Protein AF-A0AAV4TLL2-F1 (afdb_monomer_lite)

Foldseek 3Di:
DDDDDPPPVPLPDVVLVVVLVVLVVVVVVDPDPVVVSVVVNVQSVDPVNSVVVVVVCVVVVVVPPCPPPPDPCVVVVLVVLLVVLVPPPDPVSVVSNVVSPDDD

Organism: Caerostris extrusa (NCBI:txid172846)

InterPro domains:
  IPR004172 L27 domain [PS51022] (12-67)
  IPR004172 L27 domain [SM00569] (15-70)
  IPR014775 L27 domain, C-terminal [PF02828] (17-66)

Radius of gyration: 26.77 Å; chains: 1; bounding box: 53×48×68 Å

Sequence (104 aa):
MIIGTSDIIHIHDKDIERLLVSLDQICQKVDGRQADVIFLRELLQNHSLQALVLVHNRVSTYNGHQILPAVLHSCDLSEEIITSLQSSSLPEAKELISILHKPF

Secondary structure (DSSP, 8-state):
-------------HHHHHHHHHHHHHHTT-TT-HHHHHHHHHHHH-HHHHHHHHHHHHHHHTTTT----S-S-HHHHHHHHHHHHTT---HHHHHHHHHHTS--

Structure (mmCIF, N/CA/C/O backbone):
data_AF-A0AAV4TLL2-F1
#
_entry.id   AF-A0AAV4TLL2-F1
#
loop_
_atom_site.group_PDB
_atom_site.id
_atom_site.type_symbol
_atom_site.label_atom_id
_atom_site.label_alt_id
_atom_site.label_comp_id
_atom_site.label_asym_id
_atom_site.label_entity_id
_atom_site.label_seq_id
_atom_site.pdbx_PDB_ins_code
_atom_site.Cartn_x
_atom_site.Cartn_y
_atom_site.Cartn_z
_atom_site.occupancy
_atom_site.B_iso_or_equiv
_atom_site.auth_seq_id
_atom_site.auth_comp_id
_atom_site.auth_asym_id
_atom_site.auth_atom_id
_atom_site.pdbx_PDB_model_num
ATOM 1 N N . MET A 1 1 ? -7.015 39.260 -11.852 1.00 34.06 1 MET A N 1
ATOM 2 C CA . MET A 1 1 ? -6.758 38.297 -10.764 1.00 34.06 1 MET A CA 1
ATOM 3 C C . MET A 1 1 ? -6.029 37.126 -11.397 1.00 34.06 1 MET A C 1
ATOM 5 O O . MET A 1 1 ? -6.640 36.383 -12.151 1.00 34.06 1 MET A O 1
ATOM 9 N N . ILE A 1 2 ? -4.704 37.100 -11.262 1.00 30.64 2 ILE A N 1
ATOM 10 C CA . ILE A 1 2 ? -3.838 36.115 -11.919 1.00 30.64 2 ILE A CA 1
ATOM 11 C C . ILE A 1 2 ? -3.953 34.828 -11.104 1.00 30.64 2 ILE A C 1
ATOM 13 O O . ILE A 1 2 ? -3.623 34.827 -9.921 1.00 30.64 2 ILE A O 1
ATOM 17 N N . ILE A 1 3 ? -4.505 33.779 -11.713 1.00 37.91 3 ILE A N 1
ATOM 18 C CA . ILE A 1 3 ? -4.612 32.451 -11.107 1.00 37.91 3 ILE A CA 1
ATOM 19 C C . ILE A 1 3 ? -3.192 31.892 -11.050 1.00 37.91 3 ILE A C 1
ATOM 21 O O . ILE A 1 3 ? -2.560 31.655 -12.079 1.00 37.91 3 ILE A O 1
ATOM 25 N N . GLY A 1 4 ? -2.678 31.823 -9.826 1.00 34.84 4 GLY A N 1
ATOM 26 C CA . GLY A 1 4 ? -1.339 31.375 -9.505 1.00 34.84 4 GLY A CA 1
ATOM 27 C C . GLY A 1 4 ? -1.171 29.870 -9.682 1.00 34.84 4 GLY A C 1
ATOM 28 O O . GLY A 1 4 ? -2.070 29.092 -9.383 1.00 34.84 4 GLY A O 1
ATOM 29 N N . THR A 1 5 ? 0.026 29.556 -10.171 1.00 35.88 5 THR A N 1
ATOM 30 C CA . THR A 1 5 ? 0.815 28.341 -9.954 1.00 35.88 5 THR A CA 1
ATOM 31 C C . THR A 1 5 ? 0.214 27.029 -10.455 1.00 35.88 5 THR A C 1
ATOM 33 O O . THR A 1 5 ? -0.355 26.222 -9.727 1.00 35.88 5 THR A O 1
ATOM 36 N N . SER A 1 6 ? 0.505 26.748 -11.730 1.00 37.75 6 SER A N 1
ATOM 37 C CA . SER A 1 6 ? 0.870 25.398 -12.162 1.00 37.75 6 SER A CA 1
ATOM 38 C C . SER A 1 6 ? 2.083 24.942 -11.347 1.00 37.75 6 SER A C 1
ATOM 40 O O . SER A 1 6 ? 3.221 25.033 -11.807 1.00 37.75 6 SER A O 1
ATOM 42 N N . ASP A 1 7 ? 1.848 24.497 -10.116 1.00 37.03 7 ASP A N 1
ATOM 43 C CA . ASP A 1 7 ? 2.823 23.730 -9.359 1.00 37.03 7 ASP A CA 1
ATOM 44 C C . ASP A 1 7 ? 2.944 22.383 -10.067 1.00 37.03 7 ASP A C 1
ATOM 46 O O . ASP A 1 7 ? 2.229 21.420 -9.786 1.00 37.03 7 ASP A O 1
ATOM 50 N N . ILE A 1 8 ? 3.822 22.349 -11.072 1.00 40.38 8 ILE A N 1
ATOM 51 C CA . ILE A 1 8 ? 4.387 21.118 -11.604 1.00 40.38 8 ILE A CA 1
ATOM 52 C C . ILE A 1 8 ? 5.033 20.468 -10.390 1.00 40.38 8 ILE A C 1
ATOM 54 O O . ILE A 1 8 ? 6.127 20.854 -9.978 1.00 40.38 8 ILE A O 1
ATOM 58 N N . ILE A 1 9 ? 4.306 19.547 -9.758 1.00 40.53 9 ILE A N 1
ATOM 59 C CA . ILE A 1 9 ? 4.838 18.698 -8.705 1.00 40.53 9 ILE A CA 1
ATOM 60 C C . ILE A 1 9 ? 6.036 18.020 -9.354 1.00 40.53 9 ILE A C 1
ATOM 62 O O . ILE A 1 9 ? 5.892 17.153 -10.214 1.00 40.53 9 ILE A O 1
ATOM 66 N N . HIS A 1 10 ? 7.226 18.495 -9.010 1.00 45.81 10 HIS A N 1
ATOM 67 C CA . HIS A 1 10 ? 8.463 17.901 -9.462 1.00 45.81 10 HIS A CA 1
ATOM 68 C C . HIS A 1 10 ? 8.580 16.593 -8.681 1.00 45.81 10 HIS A C 1
ATOM 70 O O . HIS A 1 10 ? 9.055 16.562 -7.545 1.00 45.81 10 HIS A O 1
ATOM 76 N N . ILE A 1 11 ? 8.024 15.524 -9.253 1.00 53.12 11 ILE A N 1
ATOM 77 C CA . ILE A 1 11 ? 8.057 14.167 -8.710 1.00 53.12 11 ILE A CA 1
ATOM 78 C C . ILE A 1 11 ? 9.494 13.659 -8.886 1.00 53.12 11 ILE A C 1
ATOM 80 O O . ILE A 1 11 ? 9.814 12.909 -9.800 1.00 53.12 11 ILE A O 1
ATOM 84 N N . HIS A 1 12 ? 10.396 14.153 -8.039 1.00 56.41 12 HIS A N 1
ATOM 85 C CA . HIS A 1 12 ? 11.780 13.701 -7.964 1.00 56.41 12 HIS A CA 1
ATOM 86 C C . HIS A 1 12 ? 11.843 12.435 -7.112 1.00 56.41 12 HIS A C 1
ATOM 88 O O . HIS A 1 12 ? 12.133 12.477 -5.914 1.00 56.41 12 HIS A O 1
ATOM 94 N N . ASP A 1 13 ? 11.533 11.299 -7.730 1.00 68.38 13 ASP A N 1
ATOM 95 C CA . ASP A 1 13 ? 11.796 9.994 -7.137 1.00 68.38 13 ASP A CA 1
ATOM 96 C C . ASP A 1 13 ? 13.262 9.604 -7.413 1.00 68.38 13 ASP A C 1
ATOM 98 O O . ASP A 1 13 ? 13.682 9.438 -8.562 1.00 68.38 13 ASP A O 1
ATOM 102 N N . LYS A 1 14 ? 14.057 9.478 -6.342 1.00 75.75 14 LYS A N 1
ATOM 103 C CA . LYS A 1 14 ? 15.488 9.129 -6.418 1.00 75.75 14 LYS A CA 1
ATOM 104 C C . LYS A 1 14 ? 15.726 7.770 -7.078 1.00 75.75 14 LYS A C 1
ATOM 106 O O . LYS A 1 14 ? 16.816 7.541 -7.601 1.00 75.75 14 LYS A O 1
ATOM 111 N N . ASP A 1 15 ? 14.751 6.868 -7.054 1.00 78.88 15 ASP A N 1
ATOM 112 C CA . ASP A 1 15 ? 14.872 5.553 -7.673 1.00 78.88 15 ASP A CA 1
ATOM 113 C C . ASP A 1 15 ? 14.664 5.632 -9.190 1.00 78.88 15 ASP A C 1
ATOM 115 O O . ASP A 1 15 ? 15.416 4.998 -9.930 1.00 78.88 15 ASP A O 1
ATOM 119 N N . ILE A 1 16 ? 13.760 6.492 -9.676 1.00 83.81 16 ILE A N 1
ATOM 120 C CA . ILE A 1 16 ? 13.647 6.802 -11.115 1.00 83.81 16 ILE A CA 1
ATOM 121 C C . ILE A 1 16 ? 14.938 7.455 -11.630 1.00 83.81 16 ILE A C 1
ATOM 123 O O . ILE A 1 16 ? 15.436 7.082 -12.692 1.00 83.81 16 ILE A O 1
ATOM 127 N N . GLU A 1 17 ? 15.523 8.388 -10.875 1.00 84.50 17 GLU A N 1
ATOM 128 C CA . GLU A 1 17 ? 16.804 9.007 -11.248 1.00 84.50 17 GLU A CA 1
ATOM 129 C C . GLU A 1 17 ? 17.936 7.976 -11.328 1.00 84.50 17 GLU A C 1
ATOM 131 O O . GLU A 1 17 ? 18.700 7.965 -12.295 1.00 84.50 17 GLU A O 1
ATOM 136 N N . ARG A 1 18 ? 18.018 7.053 -10.361 1.00 87.12 18 ARG A N 1
ATOM 137 C CA . ARG A 1 18 ? 18.976 5.935 -10.408 1.00 87.12 18 ARG A CA 1
ATOM 138 C C . ARG A 1 18 ? 18.753 5.036 -11.622 1.00 87.12 18 ARG A C 1
ATOM 140 O O . ARG A 1 18 ? 19.732 4.593 -12.226 1.00 87.12 18 ARG A O 1
ATOM 147 N N . LEU A 1 19 ? 17.499 4.768 -11.989 1.00 87.00 19 LEU A N 1
ATOM 148 C CA . LEU A 1 19 ? 17.165 3.971 -13.171 1.00 87.00 19 LEU A CA 1
ATOM 149 C C . LEU A 1 19 ? 17.586 4.675 -14.466 1.00 87.00 19 LEU A C 1
ATOM 151 O O . LEU A 1 19 ? 18.177 4.031 -15.330 1.00 87.00 19 LEU A O 1
ATOM 155 N N . LEU A 1 20 ? 17.373 5.989 -14.575 1.00 87.00 20 LEU A N 1
ATOM 156 C CA . LEU A 1 20 ? 17.829 6.788 -15.718 1.00 87.00 20 LEU A CA 1
ATOM 157 C C . LEU A 1 20 ? 19.361 6.792 -15.840 1.00 87.00 20 LEU A C 1
ATOM 159 O O . LEU A 1 20 ? 19.891 6.564 -16.926 1.00 87.00 20 LEU A O 1
ATOM 163 N N . VAL A 1 21 ? 20.078 6.962 -14.726 1.00 87.94 21 VAL A N 1
ATOM 164 C CA . VAL A 1 21 ? 21.550 6.879 -14.702 1.00 87.94 21 VAL A CA 1
ATOM 165 C C . VAL A 1 21 ? 22.037 5.479 -15.095 1.00 87.94 21 VAL A C 1
ATOM 167 O O . VAL A 1 21 ? 23.016 5.342 -15.828 1.00 87.94 21 VAL A O 1
ATOM 170 N N . SER A 1 22 ? 21.353 4.428 -14.640 1.00 87.94 22 SER A N 1
ATOM 171 C CA . SER A 1 22 ? 21.692 3.040 -14.987 1.00 87.94 22 SER A CA 1
ATOM 172 C C . SER A 1 22 ? 21.456 2.756 -16.469 1.00 87.94 22 SER A C 1
ATOM 174 O O . SER A 1 22 ? 22.269 2.085 -17.106 1.00 87.94 22 SER A O 1
ATOM 176 N N . LEU A 1 23 ? 20.378 3.305 -17.035 1.00 86.19 23 LEU A N 1
ATOM 177 C CA . LEU A 1 23 ? 20.094 3.222 -18.461 1.00 86.19 23 LEU A CA 1
ATOM 178 C C . LEU A 1 23 ? 21.238 3.852 -19.266 1.00 86.19 23 LEU A C 1
ATOM 180 O O . LEU A 1 23 ? 21.761 3.201 -20.168 1.00 86.19 23 LEU A O 1
ATOM 184 N N . ASP A 1 24 ? 21.710 5.041 -18.883 1.00 84.75 24 ASP A N 1
ATOM 185 C CA . ASP A 1 24 ? 22.838 5.714 -19.545 1.00 84.75 24 ASP A CA 1
ATOM 186 C C . ASP A 1 24 ? 24.138 4.907 -19.513 1.00 84.75 24 ASP A C 1
ATOM 188 O O . ASP A 1 24 ? 24.864 4.840 -20.508 1.00 84.75 24 ASP A O 1
ATOM 192 N N . GLN A 1 25 ? 24.412 4.224 -18.404 1.00 85.50 25 GLN A N 1
ATOM 193 C CA . GLN A 1 25 ? 25.583 3.355 -18.283 1.00 85.50 25 GLN A CA 1
ATOM 194 C C . GLN A 1 25 ? 25.496 2.106 -19.170 1.00 85.50 25 GLN A C 1
ATOM 196 O O . GLN A 1 25 ? 26.522 1.622 -19.650 1.00 85.50 25 GLN A O 1
ATOM 201 N N . ILE A 1 26 ? 24.294 1.567 -19.384 1.00 83.75 26 ILE A N 1
ATOM 202 C CA . ILE A 1 26 ? 24.070 0.394 -20.242 1.00 83.75 26 ILE A CA 1
ATOM 203 C C . ILE A 1 26 ? 24.191 0.782 -21.718 1.00 83.75 26 ILE A C 1
ATOM 205 O O . ILE A 1 26 ? 24.794 0.038 -22.493 1.00 83.75 26 ILE A O 1
ATOM 209 N N . CYS A 1 27 ? 23.709 1.969 -22.093 1.00 80.25 27 CYS A N 1
ATOM 210 C CA . CYS A 1 27 ? 23.827 2.496 -23.456 1.00 80.25 27 CYS A CA 1
ATOM 211 C C . CYS A 1 27 ? 25.279 2.594 -23.929 1.00 80.25 27 CYS A C 1
ATOM 213 O O . CYS A 1 27 ? 25.559 2.377 -25.100 1.00 80.25 27 CYS A O 1
ATOM 215 N N . GLN A 1 28 ? 26.208 2.887 -23.016 1.00 75.56 28 GLN A N 1
ATOM 216 C CA . GLN A 1 28 ? 27.639 2.965 -23.323 1.00 75.56 28 GLN A CA 1
ATOM 217 C C . GLN A 1 28 ? 28.299 1.594 -23.535 1.00 75.56 28 GLN A C 1
ATOM 219 O O . GLN A 1 28 ? 29.422 1.529 -24.027 1.00 75.56 28 GLN A O 1
ATOM 224 N N . LYS A 1 29 ? 27.644 0.502 -23.123 1.00 76.50 29 LYS A N 1
ATOM 225 C CA . LYS A 1 29 ? 28.223 -0.852 -23.100 1.00 76.50 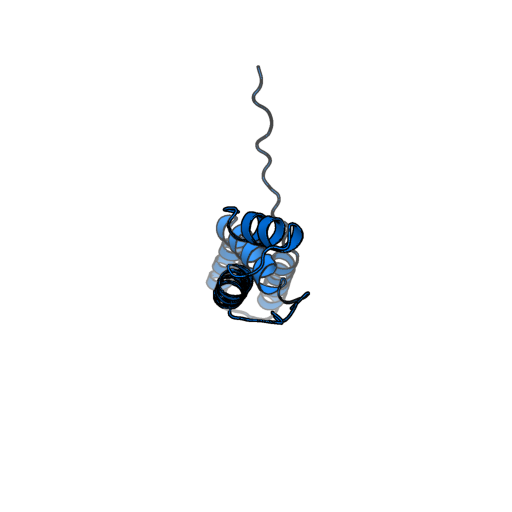29 LYS A CA 1
ATOM 226 C C . LYS A 1 29 ? 27.599 -1.809 -24.109 1.00 76.50 29 LYS A C 1
ATOM 228 O O . LYS A 1 29 ? 28.169 -2.871 -24.346 1.00 76.50 29 LYS A O 1
ATOM 233 N N . VAL A 1 30 ? 26.431 -1.481 -24.659 1.00 73.44 30 VAL A N 1
ATOM 234 C CA . VAL A 1 30 ? 25.665 -2.377 -25.531 1.00 73.44 30 VAL A CA 1
ATOM 235 C C . VAL A 1 30 ? 25.418 -1.701 -26.874 1.00 73.44 30 VAL A C 1
ATOM 237 O O . VAL A 1 30 ? 24.551 -0.838 -26.995 1.00 73.44 30 VAL A O 1
ATOM 240 N N . ASP A 1 31 ? 26.145 -2.138 -27.899 1.00 66.50 31 ASP A N 1
ATOM 241 C CA . ASP A 1 31 ? 25.842 -1.779 -29.283 1.00 66.50 31 ASP A CA 1
ATOM 242 C C . ASP A 1 31 ? 24.602 -2.551 -29.764 1.00 66.50 31 ASP A C 1
ATOM 244 O O . ASP A 1 31 ? 24.557 -3.781 -29.708 1.00 66.50 31 ASP A O 1
ATOM 248 N N . GLY A 1 32 ? 23.584 -1.830 -30.252 1.00 63.78 32 GLY A N 1
ATOM 249 C CA . GLY A 1 32 ? 22.532 -2.423 -31.093 1.00 63.78 32 GLY A CA 1
ATOM 250 C C . GLY A 1 32 ? 21.073 -2.315 -30.638 1.00 63.78 32 GLY A C 1
ATOM 251 O O . GLY A 1 32 ? 20.223 -2.938 -31.269 1.00 63.78 32 GLY A O 1
ATOM 252 N N . ARG A 1 33 ? 20.726 -1.541 -29.599 1.00 75.25 33 ARG A N 1
ATOM 253 C CA . ARG A 1 33 ? 19.317 -1.386 -29.156 1.00 75.25 33 ARG A CA 1
ATOM 254 C C . ARG A 1 33 ? 18.917 0.057 -28.840 1.00 75.25 33 ARG A C 1
ATOM 256 O O . ARG A 1 33 ? 18.276 0.330 -27.831 1.00 75.25 33 ARG A O 1
ATOM 263 N N . GLN A 1 34 ? 19.286 1.000 -29.711 1.00 79.81 34 GLN A N 1
ATOM 264 C CA . GLN A 1 34 ? 18.946 2.418 -29.511 1.00 79.81 34 GLN A CA 1
ATOM 265 C C . GLN A 1 34 ? 17.434 2.665 -29.403 1.00 79.81 34 GLN A C 1
ATOM 267 O O . GLN A 1 34 ? 17.019 3.502 -28.610 1.00 79.81 34 GLN A O 1
ATOM 272 N N . ALA A 1 35 ? 16.611 1.918 -30.146 1.00 83.56 35 ALA A N 1
ATOM 273 C CA . ALA A 1 35 ? 15.156 2.032 -30.056 1.00 83.56 35 ALA A CA 1
ATOM 274 C C . ALA A 1 35 ? 14.635 1.684 -28.650 1.00 83.56 35 ALA A C 1
ATOM 276 O O . ALA A 1 35 ? 13.843 2.437 -28.089 1.00 83.56 35 ALA A O 1
ATOM 277 N N . ASP A 1 36 ? 15.140 0.604 -28.047 1.00 84.81 36 ASP A N 1
ATOM 278 C CA . ASP A 1 36 ? 14.749 0.186 -26.696 1.00 84.81 36 ASP A CA 1
ATOM 279 C C . ASP A 1 36 ? 15.215 1.196 -25.644 1.00 84.81 36 ASP A C 1
ATOM 281 O O . ASP A 1 36 ? 14.502 1.482 -24.688 1.00 84.81 36 ASP A O 1
ATOM 285 N N . VAL A 1 37 ? 16.402 1.775 -25.834 1.00 85.12 37 VAL A N 1
ATOM 286 C CA . VAL A 1 37 ? 16.935 2.833 -24.968 1.00 85.12 37 VAL A CA 1
ATOM 287 C C . VAL A 1 37 ? 16.052 4.074 -25.003 1.00 85.12 37 VAL A C 1
ATOM 289 O O . VAL A 1 37 ? 15.721 4.617 -23.950 1.00 85.12 37 VAL A O 1
ATOM 292 N N . ILE A 1 38 ? 15.681 4.527 -26.203 1.00 87.12 38 ILE A N 1
ATOM 293 C CA . ILE A 1 38 ? 14.814 5.694 -26.384 1.00 87.12 38 ILE A CA 1
ATOM 294 C C . ILE A 1 38 ? 13.463 5.421 -25.726 1.00 87.12 38 ILE A C 1
ATOM 296 O O . ILE A 1 38 ? 13.020 6.218 -24.902 1.00 87.12 38 ILE A O 1
ATOM 300 N N . PHE A 1 39 ? 12.874 4.255 -25.995 1.00 89.81 39 PHE A N 1
ATOM 301 C CA . PHE A 1 39 ? 11.615 3.840 -25.387 1.00 89.81 39 PHE A CA 1
ATOM 302 C C . PHE A 1 39 ? 11.684 3.820 -23.852 1.00 89.81 39 PHE A C 1
ATOM 304 O O . PHE A 1 39 ? 10.828 4.398 -23.185 1.00 89.81 39 PHE A O 1
ATOM 311 N N . LEU A 1 40 ? 12.711 3.194 -23.270 1.00 89.12 40 LEU A N 1
ATOM 312 C CA . LEU A 1 40 ? 12.874 3.119 -21.815 1.00 89.12 40 LEU A CA 1
ATOM 313 C C . LEU A 1 40 ? 13.101 4.498 -21.194 1.00 89.12 40 LEU A C 1
ATOM 315 O O . LEU A 1 40 ? 12.593 4.772 -20.107 1.00 89.12 40 LEU A O 1
ATOM 319 N N . ARG A 1 41 ? 13.831 5.380 -21.879 1.00 88.56 41 ARG A N 1
ATOM 320 C CA . ARG A 1 41 ? 14.052 6.755 -21.428 1.00 88.56 41 ARG A CA 1
ATOM 321 C C . ARG A 1 41 ? 12.747 7.547 -21.422 1.00 88.56 41 ARG A C 1
ATOM 323 O O . ARG A 1 41 ? 12.445 8.175 -20.412 1.00 88.56 41 ARG A O 1
ATOM 330 N N . GLU A 1 42 ? 11.962 7.481 -22.494 1.00 91.00 42 GLU A N 1
ATOM 331 C CA . GLU A 1 42 ? 10.648 8.134 -22.575 1.00 91.00 42 GLU A CA 1
ATOM 332 C C . GLU A 1 42 ? 9.678 7.588 -21.522 1.00 91.00 42 GLU A C 1
ATOM 334 O O . GLU A 1 42 ? 8.981 8.353 -20.855 1.00 91.00 42 GLU A O 1
ATOM 339 N N . LEU A 1 43 ? 9.677 6.269 -21.318 1.00 90.25 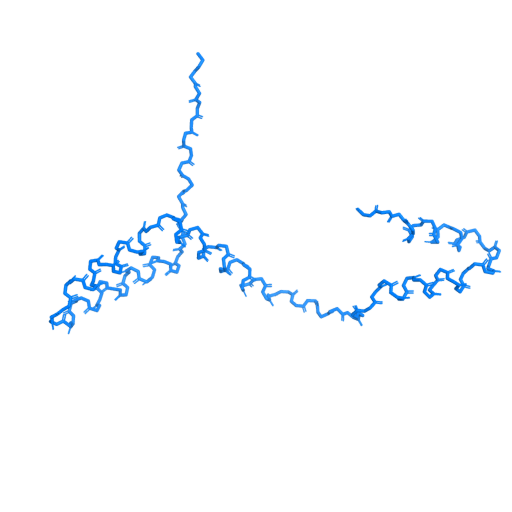43 LEU A N 1
ATOM 340 C CA . LEU A 1 43 ? 8.860 5.610 -20.307 1.00 90.25 43 LEU A CA 1
ATOM 341 C C . LEU A 1 43 ? 9.226 6.083 -18.893 1.00 90.25 43 LEU A C 1
ATOM 343 O O . LEU A 1 43 ? 8.341 6.472 -18.136 1.00 90.25 43 LEU A O 1
ATOM 347 N N . LEU A 1 44 ? 10.514 6.106 -18.541 1.00 87.31 44 LEU A N 1
ATOM 348 C CA . LEU A 1 44 ? 10.988 6.558 -17.224 1.00 87.31 44 LEU A CA 1
ATOM 349 C C . LEU A 1 44 ? 10.814 8.070 -17.009 1.00 87.31 44 LEU A C 1
ATOM 351 O O . LEU A 1 44 ? 10.688 8.520 -15.870 1.00 87.31 44 LEU A O 1
ATOM 355 N N .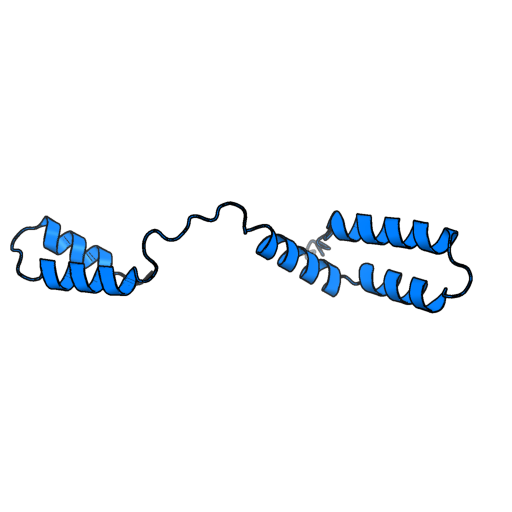 GLN A 1 45 ? 10.787 8.860 -18.084 1.00 88.06 45 GLN A N 1
ATOM 356 C CA . GLN A 1 45 ? 10.487 10.295 -18.048 1.00 88.06 45 GLN A CA 1
ATOM 357 C C . GLN A 1 45 ? 8.978 10.595 -18.042 1.00 88.06 45 GLN A C 1
ATOM 359 O O . GLN A 1 45 ? 8.581 11.742 -17.841 1.00 88.06 45 GLN A O 1
ATOM 364 N N . ASN A 1 46 ? 8.123 9.586 -18.227 1.00 91.81 46 ASN A N 1
ATOM 365 C CA . ASN A 1 46 ? 6.680 9.762 -18.212 1.00 91.81 46 ASN A CA 1
ATOM 366 C C . ASN A 1 46 ? 6.180 10.135 -16.806 1.00 91.81 46 ASN A C 1
ATOM 368 O O . ASN A 1 46 ? 6.272 9.345 -15.865 1.00 91.81 46 ASN A O 1
ATOM 372 N N . HIS A 1 47 ? 5.565 11.313 -16.677 1.00 86.50 47 HIS A N 1
ATOM 373 C CA . HIS A 1 47 ? 5.050 11.814 -15.398 1.00 86.50 47 HIS A CA 1
ATOM 374 C C . HIS A 1 47 ? 4.014 10.897 -14.732 1.00 86.50 47 HIS A C 1
ATOM 376 O O . HIS A 1 47 ? 3.984 10.804 -13.506 1.00 86.50 47 HIS A O 1
ATOM 382 N N . SER A 1 48 ? 3.184 10.197 -15.513 1.00 87.88 48 SER A N 1
ATOM 383 C CA . SER A 1 48 ? 2.179 9.279 -14.958 1.00 87.88 48 SER A CA 1
ATOM 384 C C . SER A 1 48 ? 2.844 8.054 -14.337 1.00 87.88 48 SER A C 1
ATOM 386 O O . SER A 1 48 ? 2.449 7.617 -13.256 1.00 87.88 48 SER A O 1
ATOM 388 N N . LEU A 1 49 ? 3.890 7.529 -14.984 1.00 87.75 49 LEU A N 1
ATOM 389 C CA . LEU A 1 49 ? 4.674 6.431 -14.427 1.00 87.75 49 LEU A CA 1
ATOM 390 C C . LEU A 1 49 ? 5.435 6.872 -13.177 1.00 87.75 49 LEU A C 1
ATOM 392 O O . LEU A 1 49 ? 5.411 6.162 -12.179 1.00 87.75 49 LEU A O 1
ATOM 396 N N . GLN A 1 50 ? 6.070 8.043 -13.203 1.00 86.56 50 GLN A N 1
ATOM 397 C CA . GLN A 1 50 ? 6.792 8.574 -12.043 1.00 86.56 50 GLN A CA 1
ATOM 398 C C . GLN A 1 50 ? 5.873 8.753 -10.833 1.00 86.56 50 GLN A C 1
ATOM 400 O O . GLN A 1 50 ? 6.229 8.357 -9.724 1.00 86.56 50 GLN A O 1
ATOM 405 N N . ALA A 1 51 ? 4.666 9.287 -11.045 1.00 84.81 51 ALA A N 1
ATOM 406 C CA . ALA A 1 51 ? 3.659 9.403 -9.997 1.00 84.81 51 ALA A CA 1
ATOM 407 C C . ALA A 1 51 ? 3.260 8.032 -9.433 1.00 84.81 51 ALA A C 1
ATOM 409 O O . ALA A 1 51 ? 3.202 7.857 -8.214 1.00 84.81 51 ALA A O 1
ATOM 410 N N . LEU A 1 52 ? 3.029 7.048 -10.308 1.00 87.25 52 LEU A N 1
ATOM 411 C CA . LEU A 1 52 ? 2.687 5.688 -9.901 1.00 87.25 52 LEU A CA 1
ATOM 412 C C . LEU A 1 52 ? 3.819 5.026 -9.108 1.00 87.25 52 LEU A C 1
ATOM 414 O O . LEU A 1 52 ? 3.559 4.433 -8.065 1.00 87.25 52 LEU A O 1
ATOM 418 N N . VAL A 1 53 ? 5.062 5.147 -9.575 1.00 85.75 53 VAL A N 1
ATOM 419 C CA . VAL A 1 53 ? 6.245 4.589 -8.908 1.00 85.75 53 VAL A CA 1
ATOM 420 C C . VAL A 1 53 ? 6.443 5.234 -7.541 1.00 85.75 53 VAL A C 1
ATOM 422 O O . VAL A 1 53 ? 6.661 4.510 -6.576 1.00 85.75 53 VAL A O 1
ATOM 425 N N . LEU A 1 54 ? 6.253 6.550 -7.411 1.00 83.06 54 LEU A N 1
ATOM 426 C CA . LEU A 1 54 ? 6.327 7.228 -6.117 1.00 83.06 54 LEU A CA 1
ATOM 427 C C . LEU A 1 54 ? 5.269 6.705 -5.135 1.00 83.06 54 LEU A C 1
ATOM 429 O O . LEU A 1 54 ? 5.584 6.421 -3.977 1.00 83.06 54 LEU A O 1
ATOM 433 N N . VAL A 1 55 ? 4.015 6.551 -5.576 1.00 84.06 55 VAL A N 1
ATOM 434 C CA . VAL A 1 55 ? 2.939 6.001 -4.731 1.00 84.06 55 VAL A CA 1
ATOM 435 C C . VAL A 1 55 ? 3.237 4.551 -4.363 1.00 84.06 55 VAL A C 1
ATOM 437 O O . VAL A 1 55 ? 3.145 4.186 -3.193 1.00 84.06 55 VAL A O 1
ATOM 440 N N . HIS A 1 56 ? 3.646 3.739 -5.334 1.00 83.94 56 HIS A N 1
ATOM 441 C CA . HIS A 1 56 ? 4.007 2.344 -5.125 1.00 83.94 56 HIS A CA 1
ATOM 442 C C . HIS A 1 56 ? 5.157 2.206 -4.128 1.00 83.94 56 HIS A C 1
ATOM 444 O O . HIS A 1 56 ? 5.060 1.419 -3.189 1.00 83.94 56 HIS A O 1
ATOM 450 N N . ASN A 1 57 ? 6.223 2.986 -4.297 1.00 80.88 57 ASN A N 1
ATOM 451 C CA . ASN A 1 57 ? 7.370 2.990 -3.402 1.00 80.88 57 ASN A CA 1
ATOM 452 C C . ASN A 1 57 ? 6.944 3.433 -2.014 1.00 80.88 57 ASN A C 1
ATOM 454 O O . ASN A 1 57 ? 7.299 2.779 -1.041 1.00 80.88 57 ASN A O 1
ATOM 458 N N . ARG A 1 58 ? 6.119 4.475 -1.897 1.00 78.75 58 ARG A N 1
ATOM 459 C CA . ARG A 1 58 ? 5.599 4.924 -0.606 1.00 78.75 58 ARG A CA 1
ATOM 460 C C . ARG A 1 58 ? 4.761 3.848 0.083 1.00 78.75 58 ARG A C 1
ATOM 462 O O . ARG A 1 58 ? 4.961 3.633 1.268 1.00 78.75 58 ARG A O 1
ATOM 469 N N . VAL A 1 59 ? 3.881 3.150 -0.633 1.00 80.50 59 VAL A N 1
ATOM 470 C CA . VAL A 1 59 ? 3.060 2.058 -0.077 1.00 80.50 59 VAL A CA 1
ATOM 471 C C . VAL A 1 59 ? 3.920 0.840 0.279 1.00 80.50 59 VAL A C 1
ATOM 473 O O . VAL A 1 59 ? 3.777 0.283 1.361 1.00 80.50 59 VAL A O 1
ATOM 476 N N . SER A 1 60 ? 4.860 0.462 -0.586 1.00 74.12 60 SER A N 1
ATOM 477 C CA . SER A 1 60 ? 5.708 -0.728 -0.417 1.00 74.12 60 SER A CA 1
ATOM 478 C C . SER A 1 60 ? 6.799 -0.545 0.642 1.00 74.12 60 SER A C 1
ATOM 480 O O . SER A 1 60 ? 7.151 -1.489 1.347 1.00 74.12 60 SER A O 1
ATOM 482 N N . THR A 1 61 ? 7.347 0.668 0.772 1.00 67.00 61 THR A N 1
ATOM 483 C CA . THR A 1 61 ? 8.308 1.027 1.834 1.00 67.00 61 THR A CA 1
ATOM 484 C C . THR A 1 61 ? 7.615 1.332 3.157 1.00 67.00 61 THR A C 1
ATOM 486 O O . THR A 1 61 ? 8.233 1.180 4.212 1.00 67.00 61 THR A O 1
ATOM 489 N N . TYR A 1 62 ? 6.307 1.615 3.145 1.00 64.19 62 TYR A N 1
ATOM 490 C CA . TYR A 1 62 ? 5.448 1.557 4.332 1.00 64.19 62 TYR A CA 1
ATOM 491 C C . TYR A 1 62 ? 5.188 0.105 4.795 1.00 64.19 62 TYR A C 1
ATOM 493 O O . TYR A 1 62 ? 4.120 -0.239 5.277 1.00 64.19 62 TYR A O 1
ATOM 501 N N . ASN A 1 63 ? 6.205 -0.753 4.702 1.00 57.44 63 ASN A N 1
ATOM 502 C CA . ASN A 1 63 ? 6.317 -2.008 5.446 1.00 57.44 63 ASN A CA 1
ATOM 503 C C . ASN A 1 63 ? 7.083 -1.820 6.777 1.00 57.44 63 ASN A C 1
ATOM 505 O O . ASN A 1 63 ? 7.276 -2.774 7.523 1.00 57.44 63 ASN A O 1
ATOM 509 N N . GLY A 1 64 ? 7.556 -0.601 7.077 1.00 52.53 64 GLY A N 1
ATOM 510 C CA . GLY A 1 64 ? 8.607 -0.337 8.074 1.00 52.53 64 GLY A CA 1
ATOM 511 C C . GLY A 1 64 ? 8.183 0.038 9.497 1.00 52.53 64 GLY A C 1
ATOM 512 O O . GLY A 1 64 ? 9.046 0.245 10.338 1.00 52.53 64 GLY A O 1
ATOM 513 N N . HIS A 1 65 ? 6.891 0.095 9.801 1.00 53.94 65 HIS A N 1
ATOM 514 C CA . HIS A 1 65 ? 6.421 -0.062 11.179 1.00 53.94 65 HIS A CA 1
ATOM 515 C C . HIS A 1 65 ? 5.298 -1.082 11.140 1.00 53.94 65 HIS A C 1
ATOM 517 O O . HIS A 1 65 ? 4.145 -0.736 11.383 1.00 53.94 65 HIS A O 1
ATOM 523 N N . GLN A 1 66 ? 5.625 -2.322 10.753 1.00 56.59 66 GLN A N 1
ATOM 524 C CA . GLN A 1 66 ? 4.753 -3.477 10.956 1.00 56.59 66 GLN A CA 1
ATOM 525 C C . GLN A 1 66 ? 4.468 -3.605 12.459 1.00 56.59 66 GLN A C 1
ATOM 527 O O . GLN A 1 66 ? 5.065 -4.404 13.175 1.00 56.59 66 GLN A O 1
ATOM 532 N N . ILE A 1 67 ? 3.548 -2.777 12.949 1.00 60.09 67 ILE A N 1
ATOM 533 C CA . ILE A 1 67 ? 2.751 -3.063 14.121 1.00 60.09 67 ILE A CA 1
ATOM 534 C C . ILE A 1 67 ? 1.949 -4.272 13.674 1.00 60.09 67 ILE A C 1
ATOM 536 O O . ILE A 1 67 ? 0.942 -4.151 12.978 1.00 60.09 67 ILE A O 1
ATOM 540 N N . LEU A 1 68 ? 2.484 -5.453 13.973 1.00 68.44 68 LEU A N 1
ATOM 541 C CA . LEU A 1 68 ? 1.726 -6.679 13.852 1.00 68.44 68 LEU A CA 1
ATOM 542 C C . LEU A 1 68 ? 0.441 -6.449 14.647 1.00 68.44 68 LEU A C 1
ATOM 544 O O . LEU A 1 68 ? 0.527 -6.087 15.827 1.00 68.44 68 LEU A O 1
ATOM 548 N N . PRO A 1 69 ? -0.736 -6.572 14.016 1.00 71.62 69 PRO A N 1
ATOM 549 C CA . PRO A 1 69 ? -1.975 -6.422 14.746 1.00 71.62 69 PRO A CA 1
ATOM 550 C C . PRO A 1 69 ? -1.963 -7.465 15.863 1.00 71.62 69 PRO A C 1
ATOM 552 O O . PRO A 1 69 ? -1.887 -8.663 15.596 1.00 71.62 69 PRO A O 1
ATOM 555 N N . ALA A 1 70 ? -2.005 -7.009 17.118 1.00 75.38 70 ALA A N 1
ATOM 556 C CA . ALA A 1 70 ? -2.081 -7.908 18.269 1.00 75.38 70 ALA A CA 1
ATOM 557 C C . ALA A 1 70 ? -3.337 -8.794 18.192 1.00 75.38 70 ALA A C 1
ATOM 559 O O . ALA A 1 70 ? -3.352 -9.907 18.708 1.00 75.38 70 ALA A O 1
ATOM 560 N N . VAL A 1 71 ? -4.376 -8.295 17.512 1.00 76.56 71 VAL A N 1
ATOM 561 C CA . VAL A 1 71 ? -5.632 -8.988 17.242 1.00 76.56 71 VAL A CA 1
ATOM 562 C C . VAL A 1 71 ? -6.065 -8.670 15.809 1.00 76.56 71 VAL A C 1
ATOM 564 O O . VAL A 1 71 ? -6.202 -7.504 15.447 1.00 76.56 71 VAL A O 1
ATOM 567 N N . LEU A 1 72 ? -6.283 -9.707 14.996 1.00 77.88 72 LEU A N 1
ATOM 568 C CA . LEU A 1 72 ? -6.757 -9.594 13.606 1.00 77.88 72 LEU A CA 1
ATOM 569 C C . LEU A 1 72 ? -8.273 -9.334 13.509 1.00 77.88 72 LEU A C 1
ATOM 571 O O . LEU A 1 72 ? -8.745 -8.806 12.508 1.00 77.88 72 LEU A O 1
ATOM 575 N N . HIS A 1 73 ? -9.015 -9.677 14.563 1.00 83.56 73 HIS A N 1
ATOM 576 C CA . HIS A 1 73 ? -10.478 -9.625 14.656 1.00 83.56 73 HIS A CA 1
ATOM 577 C C . HIS A 1 73 ? -10.938 -8.619 15.722 1.00 83.56 73 HIS A C 1
ATOM 579 O O . HIS A 1 73 ? -11.710 -8.942 16.622 1.00 83.56 73 HIS A O 1
ATOM 585 N N . SER A 1 74 ? -10.411 -7.393 15.676 1.00 84.00 74 SER A N 1
ATOM 586 C CA . SER A 1 74 ? -10.709 -6.364 16.685 1.00 84.00 74 SER A CA 1
ATOM 587 C C . SER A 1 74 ? -12.195 -5.987 16.745 1.00 84.00 74 SER A C 1
ATOM 589 O O . SER A 1 74 ? -12.683 -5.642 17.817 1.00 84.00 74 SER A O 1
ATOM 591 N N . CYS A 1 75 ? -12.919 -6.091 15.626 1.00 85.56 75 CYS A N 1
ATOM 592 C CA . CYS A 1 75 ? -14.368 -5.888 15.585 1.00 85.56 75 CYS A CA 1
ATOM 593 C C . CYS A 1 75 ? -15.117 -6.960 16.385 1.00 85.56 75 CYS A C 1
ATOM 595 O O . CYS A 1 75 ? -15.927 -6.615 17.238 1.00 85.56 75 CYS A O 1
ATOM 597 N N . ASP A 1 76 ? -14.797 -8.239 16.176 1.00 89.06 76 ASP A N 1
ATOM 598 C CA . ASP A 1 76 ? -15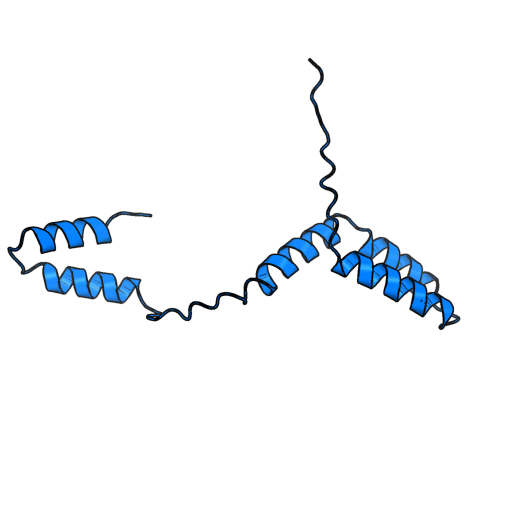.448 -9.346 16.889 1.00 89.06 76 ASP A CA 1
ATOM 599 C C . ASP A 1 76 ? -15.159 -9.271 18.396 1.00 89.06 76 ASP A C 1
ATOM 601 O O . ASP A 1 76 ? -16.055 -9.451 19.219 1.00 89.06 76 ASP A O 1
ATOM 605 N N . LEU A 1 77 ? -13.925 -8.902 18.762 1.00 88.38 77 LEU A N 1
ATOM 606 C CA . LEU A 1 77 ? -13.543 -8.664 20.155 1.00 88.38 77 LEU A CA 1
ATOM 607 C C . LEU A 1 77 ? -14.332 -7.499 20.776 1.00 88.38 77 LEU A C 1
ATOM 609 O O . LEU A 1 77 ? -14.734 -7.573 21.935 1.00 88.38 77 LEU A O 1
ATOM 613 N N . SER A 1 78 ? -14.558 -6.420 20.022 1.00 89.56 78 SER A N 1
ATOM 614 C CA . SER A 1 78 ? -15.366 -5.286 20.483 1.00 89.56 78 SER A CA 1
ATOM 615 C C . SER A 1 78 ? -16.807 -5.709 20.778 1.00 89.56 78 SER A C 1
ATOM 617 O O . SER A 1 78 ? -17.345 -5.356 21.826 1.00 89.56 78 SER A O 1
ATOM 619 N N . GLU A 1 79 ? -17.416 -6.505 19.898 1.00 90.94 79 GLU A N 1
ATOM 620 C CA . GLU A 1 79 ? -18.770 -7.040 20.094 1.00 90.94 79 GLU A CA 1
ATOM 621 C C . GLU A 1 79 ? -18.851 -7.997 21.293 1.00 90.94 79 GLU A C 1
ATOM 623 O O . GLU A 1 79 ? -19.806 -7.948 22.076 1.00 90.94 79 GLU A O 1
ATOM 628 N N . GLU A 1 80 ? -17.827 -8.829 21.500 1.00 90.12 80 GLU A N 1
ATOM 629 C CA . GLU A 1 80 ? -17.732 -9.709 22.669 1.00 90.12 80 GLU A CA 1
ATOM 630 C C . GLU A 1 80 ? -17.641 -8.905 23.977 1.00 90.12 80 GLU A C 1
ATOM 632 O O . GLU A 1 80 ? -18.346 -9.202 24.949 1.00 90.12 80 GLU A O 1
ATOM 637 N N . ILE A 1 81 ? -16.826 -7.844 23.994 1.00 90.19 81 ILE A N 1
ATOM 638 C CA . ILE A 1 81 ? -16.706 -6.925 25.134 1.00 90.19 81 ILE A CA 1
ATOM 639 C C . ILE A 1 81 ? -18.048 -6.236 25.405 1.00 90.19 81 ILE A C 1
ATOM 641 O O . ILE A 1 81 ? -18.490 -6.194 26.555 1.00 90.19 81 ILE A O 1
ATOM 645 N N . ILE A 1 82 ? -18.723 -5.732 24.369 1.00 91.31 82 ILE A N 1
ATOM 646 C CA . ILE A 1 82 ? -20.037 -5.089 24.499 1.00 91.31 82 ILE A CA 1
ATOM 647 C C . ILE A 1 82 ? -21.045 -6.069 25.100 1.00 91.31 82 ILE A C 1
ATOM 649 O O . ILE A 1 82 ? -21.681 -5.747 26.105 1.00 91.31 82 ILE A O 1
ATOM 653 N N . THR A 1 83 ? -21.152 -7.272 24.535 1.00 91.81 83 THR A N 1
ATOM 654 C CA . THR A 1 83 ? -22.075 -8.316 25.005 1.00 91.81 83 THR A CA 1
ATOM 655 C C . THR A 1 83 ? -21.802 -8.684 26.465 1.00 91.81 83 THR A C 1
ATOM 657 O O . THR A 1 83 ? -22.731 -8.800 27.263 1.00 91.81 83 THR A O 1
ATOM 660 N N . SER A 1 84 ? -20.528 -8.787 26.851 1.00 90.19 84 SER A N 1
ATOM 661 C CA . SER A 1 84 ? -20.121 -9.111 28.225 1.00 90.19 84 SER A CA 1
ATOM 662 C C . SER A 1 84 ? -20.434 -7.993 29.225 1.00 90.19 84 SER A C 1
ATOM 664 O O . SER A 1 84 ? -20.717 -8.253 30.396 1.00 90.19 84 SER A O 1
ATOM 666 N N . LEU A 1 85 ? -20.393 -6.735 28.784 1.00 91.88 85 LEU A N 1
ATOM 667 C CA . LEU A 1 85 ? -20.630 -5.566 29.630 1.00 91.88 85 LEU A CA 1
ATOM 668 C C . LEU A 1 85 ? -22.109 -5.167 29.720 1.00 91.88 85 LEU A C 1
ATOM 670 O O . LEU A 1 85 ? -22.465 -4.422 30.633 1.00 91.88 85 LEU A O 1
ATOM 674 N N . GLN A 1 86 ? -22.981 -5.675 28.841 1.00 88.00 86 GLN A N 1
ATOM 675 C CA . GLN A 1 86 ? -24.421 -5.375 28.848 1.00 88.00 86 GLN A CA 1
ATOM 676 C C . GLN A 1 86 ? -25.107 -5.713 30.180 1.00 88.00 86 GLN A C 1
ATOM 678 O O . GLN A 1 86 ? -26.044 -5.022 30.580 1.00 88.00 86 GLN A O 1
ATOM 683 N N . SER A 1 87 ? -24.641 -6.743 30.892 1.00 88.56 87 SER A N 1
ATOM 684 C CA . SER A 1 87 ? -25.172 -7.125 32.208 1.00 88.56 87 SER A CA 1
ATOM 685 C C . SER A 1 87 ? -24.574 -6.335 33.378 1.00 88.56 87 SER A C 1
ATOM 687 O O . SER A 1 87 ? -25.005 -6.516 34.517 1.00 88.56 87 SER A O 1
ATOM 689 N N . SER A 1 88 ? -23.576 -5.480 33.139 1.00 88.38 88 SER A N 1
ATOM 690 C CA . SER A 1 88 ? -22.912 -4.703 34.186 1.00 88.38 88 SER A CA 1
ATOM 691 C C . SER A 1 88 ? -23.695 -3.434 34.524 1.00 88.38 88 SER A C 1
ATOM 693 O O . SER A 1 88 ? -24.090 -2.659 33.653 1.00 88.38 88 SER A O 1
ATOM 695 N N . SER A 1 89 ? -23.889 -3.175 35.818 1.00 87.19 89 SER A N 1
ATOM 696 C CA . SER A 1 89 ? -24.516 -1.940 36.305 1.00 87.19 89 SER A CA 1
ATOM 697 C C . SER A 1 89 ? -23.522 -0.794 36.512 1.00 87.19 89 SER A C 1
ATOM 699 O O . SER A 1 89 ? -23.932 0.289 36.934 1.00 87.19 89 SER A O 1
ATOM 701 N N . LEU A 1 90 ? -22.231 -1.026 36.255 1.00 93.81 90 LEU A N 1
ATOM 702 C CA . LEU A 1 90 ? -21.174 -0.043 36.474 1.00 93.81 90 LEU A CA 1
ATOM 703 C C . LEU A 1 90 ? -21.279 1.113 35.463 1.00 93.81 90 LEU A C 1
ATOM 705 O O . LEU A 1 90 ? -21.507 0.870 34.273 1.00 93.81 90 LEU A O 1
ATOM 709 N N . PRO A 1 91 ? -21.121 2.372 35.903 1.00 90.12 91 PRO A N 1
ATOM 710 C CA . PRO A 1 91 ? -21.159 3.521 35.003 1.00 90.12 91 PRO A CA 1
ATOM 711 C C . PRO A 1 91 ? -20.047 3.469 33.943 1.00 90.12 91 PRO A C 1
ATOM 713 O O . PRO A 1 91 ? -20.307 3.792 32.784 1.00 90.12 91 PRO A O 1
ATOM 716 N N . GLU A 1 92 ? -18.864 2.964 34.294 1.00 93.31 92 GLU A N 1
ATOM 717 C CA . GLU A 1 92 ? -17.721 2.804 33.387 1.00 93.31 92 GLU A CA 1
ATOM 718 C C . GLU A 1 92 ? -18.024 1.803 32.262 1.00 93.31 92 GLU A C 1
ATOM 720 O O . GLU A 1 92 ? -17.596 1.987 31.124 1.00 93.31 92 GLU A O 1
ATOM 725 N N . ALA A 1 93 ? -18.816 0.762 32.548 1.00 90.88 93 ALA A N 1
ATOM 726 C CA . ALA A 1 93 ? -19.230 -0.214 31.541 1.00 90.88 93 ALA A CA 1
ATOM 727 C C . ALA A 1 93 ? -20.146 0.422 30.485 1.00 90.88 93 ALA A C 1
ATOM 729 O O . ALA A 1 93 ? -19.986 0.179 29.290 1.00 90.88 93 ALA A O 1
ATOM 730 N N . LYS A 1 94 ? -21.073 1.289 30.911 1.00 91.62 94 LYS A N 1
ATOM 731 C CA . LYS A 1 94 ? -21.961 2.028 29.999 1.00 91.62 94 LYS A CA 1
ATOM 732 C C . LYS A 1 94 ? -21.193 3.037 29.150 1.00 91.62 94 LYS A C 1
ATOM 734 O O . LYS A 1 94 ? -21.497 3.196 27.968 1.00 91.62 94 LYS A O 1
ATOM 739 N N . GLU A 1 95 ? -20.203 3.704 29.739 1.00 92.44 95 GLU A N 1
ATOM 740 C CA . GLU A 1 95 ? -19.321 4.625 29.020 1.00 92.44 95 GLU A CA 1
ATOM 741 C C . GLU A 1 95 ? -18.493 3.890 27.960 1.00 92.44 95 GLU A C 1
ATOM 743 O O . GLU A 1 95 ? -18.481 4.301 26.799 1.00 92.44 95 GLU A O 1
ATOM 748 N N . LEU A 1 96 ? -17.881 2.759 28.321 1.00 92.81 96 LEU A N 1
ATOM 749 C CA . LEU A 1 96 ? -17.082 1.955 27.400 1.00 92.81 96 LEU A CA 1
ATOM 750 C C . LEU A 1 96 ? -17.916 1.423 26.223 1.00 92.81 96 LEU A C 1
ATOM 752 O O . LEU A 1 96 ? -17.499 1.561 25.074 1.00 92.81 96 LEU A O 1
ATOM 756 N N . ILE A 1 97 ? -19.123 0.906 26.479 1.00 91.88 97 ILE A N 1
ATOM 757 C CA . ILE A 1 97 ? -20.057 0.477 25.420 1.00 91.88 97 ILE A CA 1
ATOM 758 C C . ILE A 1 97 ? -20.406 1.642 24.480 1.00 91.88 97 ILE A C 1
ATOM 760 O O . ILE A 1 97 ? -20.495 1.459 23.267 1.00 91.88 97 ILE A O 1
ATOM 764 N N . SER A 1 98 ? -20.614 2.845 25.021 1.00 90.81 98 SER A N 1
ATOM 765 C CA . SER A 1 98 ? -20.925 4.037 24.223 1.00 90.81 98 SER A CA 1
ATOM 766 C C . SER A 1 98 ? -19.758 4.453 23.323 1.00 90.81 98 SER A C 1
ATOM 768 O O . SER A 1 98 ? -19.974 4.862 22.184 1.00 90.81 98 SER A O 1
ATOM 770 N N . ILE A 1 99 ? -18.517 4.327 23.805 1.00 92.50 99 ILE A N 1
ATOM 771 C CA . ILE A 1 99 ? -17.312 4.622 23.017 1.00 92.50 99 ILE A CA 1
ATOM 772 C C . ILE A 1 99 ? -17.149 3.613 21.878 1.00 92.50 99 ILE A C 1
ATOM 774 O O . ILE A 1 99 ? -16.906 4.028 20.747 1.00 92.50 99 ILE A O 1
ATOM 778 N N . LEU A 1 100 ? -17.318 2.319 22.158 1.00 90.06 100 LEU A N 1
ATOM 779 C CA . LEU A 1 100 ? -17.130 1.254 21.168 1.00 90.06 100 LEU A CA 1
ATOM 780 C C . LEU A 1 100 ? -18.186 1.266 20.045 1.00 90.06 100 LEU A C 1
ATOM 782 O O . LEU A 1 100 ? -17.881 0.853 18.934 1.00 90.06 100 LEU A O 1
ATOM 786 N N . HIS A 1 101 ? -19.394 1.788 20.293 1.00 88.94 101 HIS A N 1
ATOM 787 C CA . HIS A 1 101 ? -20.450 1.911 19.274 1.00 88.94 101 HIS A CA 1
ATOM 788 C C . HIS A 1 101 ? -20.352 3.159 18.380 1.00 88.94 101 HIS A C 1
ATOM 790 O O . HIS A 1 101 ? -21.160 3.315 17.459 1.00 88.94 101 HIS A O 1
ATOM 796 N N . LYS A 1 102 ? -19.433 4.094 18.648 1.00 87.94 102 LYS A N 1
ATOM 797 C CA . LYS A 1 102 ? -19.328 5.306 17.826 1.00 87.94 102 LYS A CA 1
ATOM 798 C C . LYS A 1 102 ? -18.794 4.959 16.429 1.00 87.94 102 LYS A C 1
ATOM 800 O O . LYS A 1 102 ? -17.752 4.314 16.337 1.00 87.94 102 LYS A O 1
ATOM 805 N N . PRO A 1 103 ? -19.450 5.418 15.348 1.00 79.31 103 PRO A N 1
ATOM 806 C CA . PRO A 1 103 ? -18.8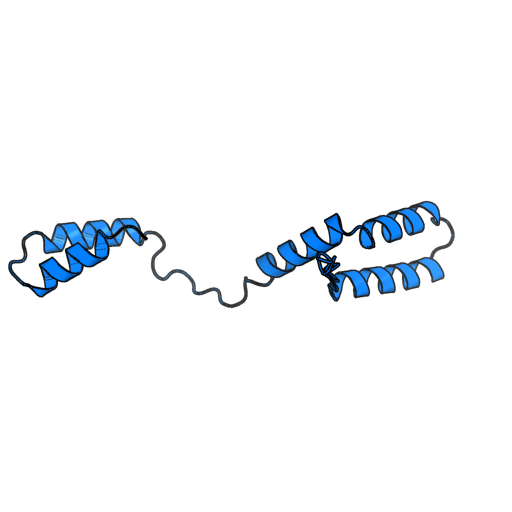77 5.308 14.014 1.00 79.31 103 PRO A CA 1
ATOM 807 C C . PRO A 1 103 ? -17.627 6.198 13.908 1.00 79.31 103 PRO A C 1
ATOM 809 O O . PRO A 1 103 ? -17.636 7.329 14.403 1.00 79.31 103 PRO A O 1
ATOM 812 N N . PHE A 1 104 ? -16.570 5.663 13.290 1.00 59.69 104 PHE A N 1
ATOM 813 C CA . PHE A 1 104 ? -15.335 6.384 12.958 1.00 59.69 104 PHE A CA 1
ATOM 814 C C . PHE A 1 104 ? -15.492 7.221 11.688 1.00 59.69 104 PHE A C 1
ATOM 816 O O . PHE A 1 104 ? -16.164 6.740 10.745 1.00 59.69 104 PHE A O 1
#

pLDDT: mean 77.78, std 16.53, range [30.64, 93.81]

=== Feature glossary ===
Legend for the data blocks above and below:

— What the protein is —

The amino-acid sequence is the protein's primary structure: the linear order of residues from the N-terminus to the C-terminus, written in one-letter code. Everything else here — the 3D coordinates, the secondary structure, the domain annotations — is ultimately a consequence of this string.

Database cross-references. InterPro integrates a dozen domain/family signature databases into unified entries with residue-range hits. GO terms attach function/process/location labels with evidence codes. CATH codes position the fold in a four-level structural taxonomy. Organism is the NCBI-taxonomy species name.

— Where its atoms are —

The mmCIF block holds the 3D Cartesian coordinates of each backbone atom (N, Cα, C, O) in ångströms. mmCIF is the PDB's canonical archive format — a tagged-loop text representation of the atomic model.

The six renders are orthographic views along the three Cartesian axes in both directions. Representation (cartoon, sticks, or surface) and color scheme (sequence-rainbow or by-chain) vary across proteins so the training set covers all the common visualization conventions.

— Local backbone conformation —

Secondary structure is the local, repeating backbone conformation. DSSP classifies it into eight states by reading the hydrogen-bond network: three helix types (H, G, I), two β types (E, B), two non-regular types (T, S), and unstructured coil (-).

SS3 is a coarse helix/strand/coil call (letters a/b/c) made by the P-SEA algorithm from inter-Cα distances and dihedrals. It is less detailed than DSSP but needs only Cα positions.

Backbone dihedral angles. Every residue except chain termini has a φ (preceding-C → N → Cα → C) and a ψ (N → Cα → C → next-N). They are reported in degrees following the IUPAC sign convention. Secondary structure is essentially a statement about which (φ, ψ) basin each residue occupies.

— Global shape and packing —

The geometric summary reports three shape descriptors. Rg (radius of gyration) measures how spread out the Cα atoms are about their centre of mass; compa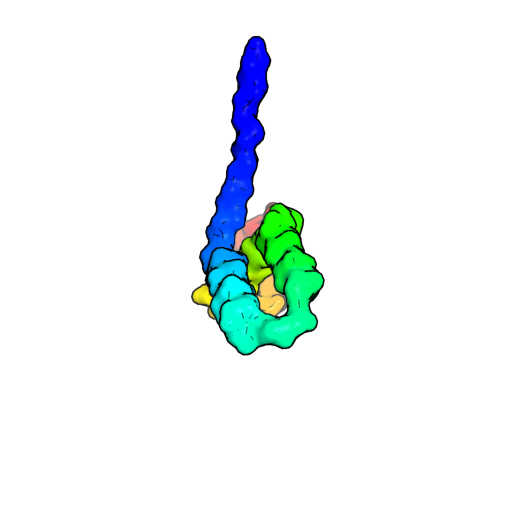ct globular proteins have small Rg, elongated or unfolded ones large. Cα contacts (<8 Å, |i−j|>4) count long-range residue pairs in spatial proximity — high for tightly packed folds, near zero for rods or random coil. The bounding-box extents give the protein's footprint along x, y, z in Å.

Solvent accessibility: the surface area of each residue that a 1.4 Å water probe can touch, in Å². When only backbone atoms are present the absolute values are lower than full-atom SASA (side chains contribute most of the area) and are flagged as backbone-only.

Plot images: a contact map (which residues are close in 3D, as an N×N binary image), a Ramachandran scatter (backbone torsion angles, revealing secondary-structure composition at a glance), and — for AlphaFold structures — a PAE heatmap (pairwise prediction confidence).

— Structural neighborhood —

Foldseek's 3Di representation compresses backbone geometry into a per-residue letter drawn from a learned twenty-state alphabet. It captures the tertiary interaction pattern around each residue — which residues are packed against it in space, regardless of where they are in sequence.

Structural nearest neighbors (via Foldseek easy-search vs the PDB). Reported per hit: target PDB id, E-value, and alignment TM-score. A TM-score above ~0.5 is the conventional threshold for 'same fold'.

— Confidence and disorder —

pLDDT (predicted Local Distance Difference Test) is AlphaFold's per-residue confidence score, ranging from 0 to 100. Values above 90 indicate high confidence (typically well-packed cores); 70–90 is confident; 50–70 low confidence; below 50 usually means the region is disordered or the prediction is unreliable there. AlphaFold stores pLDDT in the mmCIF B-factor column.

For experimental (PDB) structures, the B-factor (temperature factor) quantifies the positional spread of each atom in the crystal — a combination of thermal vibration and static disorder — in units of Å². High B-factors mark flexible loops or poorly resolved regions; low B-factors mark the rigid, well-ordered core.

Predicted Aligned Error (PAE) is an AlphaFold confidence matrix: entry (i, j) is the expected error in the position of residue j, in ångströms, when the prediction is superimposed on the true structure at residue i. Low PAE within a block of residues means that block is internally rigid and well-predicted; high PAE between two blocks means their relative placement is uncertain even if each block individually is confident.